Protein AF-A0AAV5XE17-F1 (afdb_monomer)

Mean predicted aligned error: 6.38 Å

Nearest PDB structures (foldseek):
  3f2f-assembly2_B  TM=8.419E-01  e=6.338E-01  Escherichia coli
  3f0p-assembly2_B  TM=8.759E-01  e=9.361E-01  Escherichia coli
  1s6l-assembly1_A  TM=6.356E-01  e=6.338E-01  Escherichia coli
  6yxy-assembly1_AY  TM=4.326E-01  e=1.793E+00  Trypanosoma brucei brucei
  7aoi-assembly1_AY  TM=4.170E-01  e=2.481E+00  Trypanosoma brucei

Solvent-accessible surface area (backbone atoms only — not comparable to full-atom values): 4203 Å² total; per-residue (Å²): 110,66,85,69,55,55,28,68,80,39,75,89,35,82,38,77,48,78,51,58,39,92,86,80,59,48,84,38,58,42,31,31,38,60,94,43,80,75,46,60,64,92,84,69,80,87,83,80,91,74,67,67,96,53,52,92,78,62,69,92,86,115

Foldseek 3Di:
DVVVVVLVVPAQDKDKDWDADPPPRHIWIWIDHDPDTDDTPPPDDDDDDDPVVCCVVDPVVD

pLDDT: mean 88.02, std 13.47, range [48.25, 98.0]

Radius of gyration: 14.51 Å; Cα contacts (8 Å, |Δi|>4): 63; chains: 1; bounding box: 29×21×37 Å

Secondary structure (DSSP, 8-state):
-HHHHGGGGSTTS-EEEEEE-TTT--EEEEEEETTEEEE--TT--------GGGGGG--TT-

Sequence (62 aa):
MDALAVRWLFPGKDVQVDARCLDCAEPLRLRMRDNTLLAFPETMVGQANLPAPRWNHNWAYT

Structure (mmCIF, N/CA/C/O backbone):
data_AF-A0AAV5XE17-F1
#
_entry.id   AF-A0AAV5XE17-F1
#
loop_
_atom_site.group_PDB
_atom_site.id
_atom_site.type_symbol
_atom_site.label_atom_id
_atom_site.label_alt_id
_atom_site.label_comp_id
_atom_site.label_asym_id
_atom_site.label_entity_id
_atom_site.label_seq_id
_atom_site.pdbx_PDB_ins_code
_atom_site.Cartn_x
_atom_site.Cartn_y
_atom_site.Cartn_z
_atom_site.occupancy
_atom_site.B_iso_or_equiv
_atom_site.auth_seq_id
_atom_site.auth_comp_id
_atom_site.auth_asym_id
_atom_site.auth_atom_id
_atom_site.pdbx_PDB_model_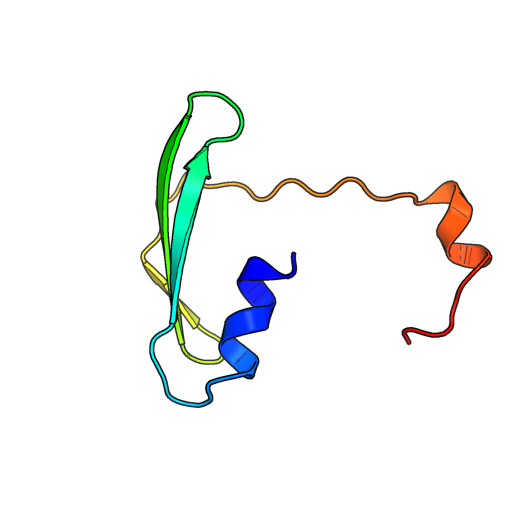num
ATOM 1 N N . MET A 1 1 ? -0.702 -1.712 -7.306 1.00 63.84 1 MET A N 1
ATOM 2 C CA . MET A 1 1 ? -1.414 -0.568 -6.685 1.00 63.84 1 MET A CA 1
ATOM 3 C C . MET A 1 1 ? -2.701 -1.007 -5.996 1.00 63.84 1 MET A C 1
ATOM 5 O O . MET A 1 1 ? -3.021 -0.468 -4.946 1.00 63.84 1 MET A O 1
ATOM 9 N N . ASP A 1 2 ? -3.386 -2.024 -6.516 1.00 82.94 2 ASP A N 1
ATOM 10 C CA . ASP A 1 2 ? -4.667 -2.543 -6.004 1.00 82.94 2 ASP A CA 1
ATOM 11 C C . ASP A 1 2 ? -4.643 -2.900 -4.510 1.00 82.94 2 ASP A C 1
ATOM 13 O O . ASP A 1 2 ? -5.597 -2.627 -3.786 1.00 82.94 2 ASP A O 1
ATOM 17 N N . ALA A 1 3 ? -3.505 -3.408 -4.021 1.00 88.31 3 ALA A N 1
ATOM 18 C CA . ALA A 1 3 ? -3.295 -3.711 -2.607 1.00 88.31 3 ALA A CA 1
ATOM 19 C C . ALA A 1 3 ? -3.479 -2.499 -1.681 1.00 88.31 3 ALA A C 1
ATOM 21 O O . ALA A 1 3 ? -3.884 -2.681 -0.542 1.00 88.31 3 ALA A O 1
ATOM 22 N N . LEU A 1 4 ? -3.214 -1.271 -2.142 1.00 92.56 4 LEU A N 1
ATOM 23 C CA . LEU A 1 4 ? -3.503 -0.061 -1.369 1.00 92.56 4 LEU A CA 1
ATOM 24 C C . LEU A 1 4 ? -4.988 0.302 -1.452 1.00 92.56 4 LEU A C 1
ATOM 26 O O . LEU A 1 4 ? -5.565 0.734 -0.457 1.00 92.56 4 LEU A O 1
ATOM 30 N N . ALA A 1 5 ? -5.608 0.136 -2.620 1.00 93.12 5 ALA A N 1
ATOM 31 C CA . ALA A 1 5 ? -6.996 0.526 -2.866 1.00 93.12 5 ALA A CA 1
ATOM 32 C C . ALA A 1 5 ? -8.014 -0.343 -2.107 1.00 93.12 5 ALA A C 1
ATOM 34 O O . ALA A 1 5 ? -9.091 0.139 -1.763 1.00 93.12 5 ALA A O 1
ATOM 35 N N . VAL A 1 6 ? -7.662 -1.592 -1.782 1.00 94.69 6 VAL A N 1
ATOM 36 C CA . VAL A 1 6 ? -8.542 -2.556 -1.093 1.00 94.69 6 VAL A CA 1
ATOM 37 C C . VAL A 1 6 ? -9.147 -2.022 0.215 1.00 94.69 6 VAL A C 1
ATOM 39 O O . VAL A 1 6 ?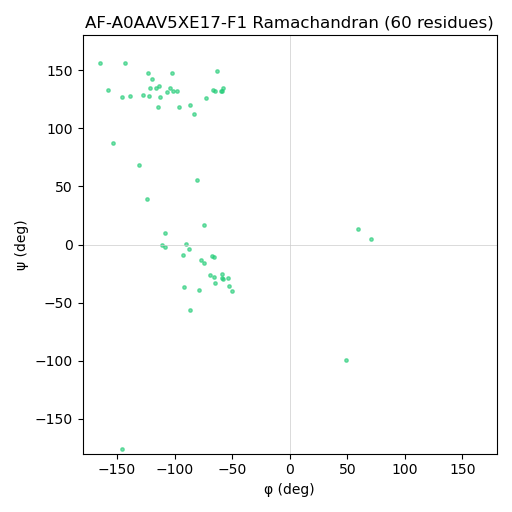 -10.258 -2.401 0.576 1.00 94.69 6 VAL A O 1
ATOM 42 N N . ARG A 1 7 ? -8.465 -1.098 0.908 1.00 95.69 7 ARG A N 1
ATOM 43 C CA . ARG A 1 7 ? -8.960 -0.473 2.147 1.00 95.69 7 ARG A CA 1
ATOM 44 C C . ARG A 1 7 ? -10.296 0.254 1.965 1.00 95.69 7 ARG A C 1
ATOM 46 O O . ARG A 1 7 ? -11.090 0.301 2.896 1.00 95.69 7 ARG A O 1
ATOM 53 N N . TRP A 1 8 ? -10.576 0.764 0.765 1.00 95.50 8 TRP A N 1
ATOM 54 C CA . TRP A 1 8 ? -11.823 1.470 0.467 1.00 95.50 8 TRP A CA 1
ATOM 55 C C . TRP A 1 8 ? -13.024 0.541 0.261 1.00 95.50 8 TRP A C 1
ATOM 57 O O . TRP A 1 8 ? -14.158 1.006 0.304 1.00 95.50 8 TRP A O 1
ATOM 67 N N . LEU A 1 9 ? -12.803 -0.767 0.1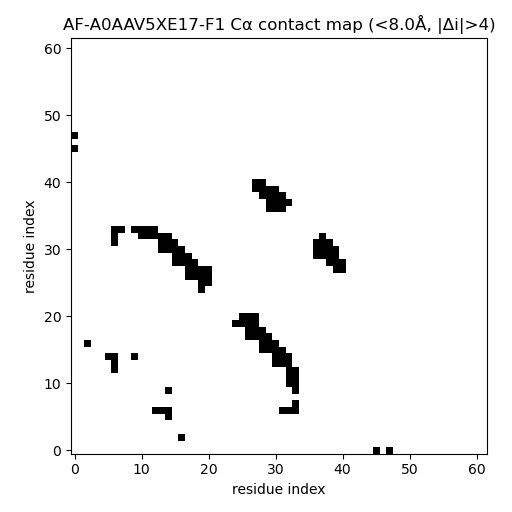03 1.00 96.25 9 LEU A N 1
ATOM 68 C CA . LEU A 1 9 ? -13.888 -1.753 0.087 1.00 96.25 9 LEU A CA 1
ATOM 69 C C . LEU A 1 9 ? -14.457 -2.015 1.493 1.00 96.25 9 LEU A C 1
ATOM 71 O O . LEU A 1 9 ? -15.546 -2.571 1.617 1.00 96.25 9 LEU A O 1
ATOM 75 N N . PHE A 1 10 ? -13.739 -1.612 2.549 1.00 96.12 10 PHE A N 1
ATOM 76 C CA . PHE A 1 10 ? -14.078 -1.899 3.945 1.00 96.12 10 PHE A CA 1
ATOM 77 C C . PHE A 1 10 ? -14.016 -0.626 4.812 1.00 96.12 10 PHE A C 1
ATOM 79 O O . PHE A 1 10 ? -13.140 -0.506 5.673 1.00 96.12 10 PHE A O 1
ATOM 86 N N . PRO A 1 11 ? -14.933 0.338 4.610 1.00 96.44 11 PRO A N 1
ATOM 87 C CA . PRO A 1 11 ? -14.896 1.622 5.307 1.00 96.44 11 PRO A CA 1
ATOM 88 C C . PRO A 1 11 ? -14.932 1.458 6.834 1.00 96.44 11 PRO A C 1
ATOM 90 O O . PRO A 1 11 ? -15.717 0.676 7.382 1.00 96.44 11 PRO A O 1
ATOM 93 N N . GLY A 1 12 ? -14.059 2.193 7.526 1.00 96.88 12 GLY A N 1
ATOM 94 C CA . GLY A 1 12 ? -13.896 2.164 8.981 1.00 96.88 12 GLY A CA 1
ATOM 95 C C . GLY A 1 12 ? -13.261 0.884 9.538 1.00 96.88 12 GLY A C 1
ATOM 96 O O . GLY A 1 12 ? -13.192 0.725 10.761 1.00 96.88 12 GLY A O 1
ATOM 97 N N . LYS A 1 13 ? -12.816 -0.050 8.687 1.00 98.00 13 LYS A N 1
ATOM 98 C CA . LYS A 1 13 ? -12.168 -1.300 9.108 1.00 98.00 13 LYS A CA 1
ATOM 99 C C . LYS A 1 13 ? -10.656 -1.233 8.938 1.00 98.00 13 LYS A C 1
ATOM 101 O O . LYS A 1 13 ? -10.137 -0.625 8.005 1.00 98.00 13 LYS A O 1
ATOM 106 N N . ASP A 1 14 ? -9.959 -1.923 9.837 1.00 97.88 14 ASP A N 1
ATOM 107 C CA . ASP A 1 14 ? -8.551 -2.244 9.632 1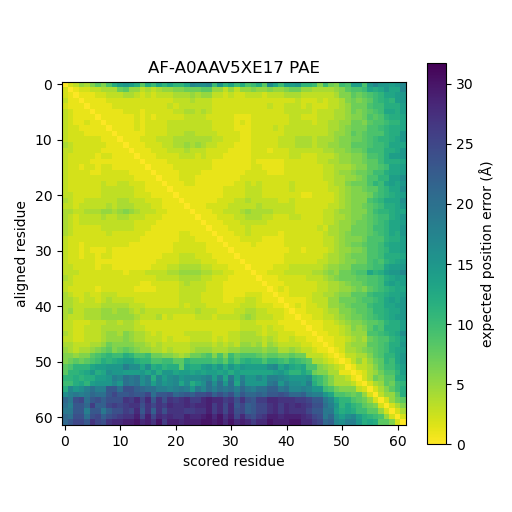.00 97.88 14 ASP A CA 1
ATOM 108 C C . ASP A 1 14 ? -8.434 -3.319 8.564 1.00 97.88 14 ASP A C 1
ATOM 110 O O . ASP A 1 14 ? -9.012 -4.400 8.693 1.00 97.88 14 ASP A O 1
ATOM 114 N N . VAL A 1 15 ? -7.639 -3.031 7.543 1.00 97.75 15 VAL A N 1
ATOM 115 C CA . VAL A 1 15 ? -7.267 -3.993 6.516 1.00 97.75 15 VAL A CA 1
ATOM 116 C C . VAL A 1 15 ? -5.783 -4.295 6.642 1.00 97.75 15 VAL A C 1
ATOM 118 O O . VAL A 1 15 ? -4.949 -3.387 6.666 1.00 97.75 15 VAL A O 1
ATOM 121 N N . GLN A 1 16 ? -5.463 -5.584 6.733 1.00 97.62 16 GLN A N 1
ATOM 122 C CA . GLN A 1 16 ? -4.099 -6.091 6.698 1.00 97.62 16 GLN A CA 1
ATOM 123 C C . GLN A 1 16 ? -3.847 -6.763 5.353 1.00 97.62 16 GLN A C 1
ATOM 125 O O . GLN A 1 16 ? -4.631 -7.604 4.916 1.00 97.62 16 GLN A O 1
ATOM 130 N N . VAL A 1 17 ? -2.732 -6.406 4.726 1.00 96.06 17 VAL A N 1
ATOM 131 C CA . VAL A 1 17 ? -2.203 -7.086 3.548 1.00 96.06 17 VAL A CA 1
ATOM 132 C C . VAL A 1 17 ? -0.876 -7.720 3.942 1.00 96.06 17 VAL A C 1
ATOM 134 O O . VAL A 1 17 ? 0.059 -7.018 4.335 1.00 96.06 17 VAL A O 1
ATOM 137 N N . ASP A 1 18 ? -0.809 -9.044 3.841 1.00 96.62 18 ASP A N 1
ATOM 138 C CA . ASP A 1 18 ? 0.426 -9.806 3.986 1.00 96.62 18 ASP A CA 1
ATOM 139 C C . ASP A 1 18 ? 0.943 -10.182 2.592 1.00 96.62 18 ASP A C 1
ATOM 141 O O . ASP A 1 18 ? 0.197 -10.661 1.736 1.00 96.62 18 ASP A O 1
ATOM 145 N N . ALA A 1 19 ? 2.228 -9.944 2.358 1.00 94.81 19 ALA A N 1
ATOM 146 C CA . ALA A 1 19 ? 2.901 -10.204 1.094 1.00 94.81 19 ALA A CA 1
ATOM 147 C C . ALA A 1 19 ? 4.349 -10.649 1.339 1.00 94.81 19 ALA A C 1
ATOM 149 O O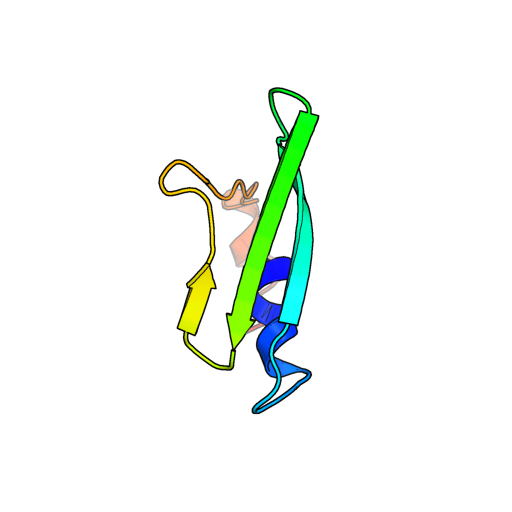 . ALA A 1 19 ? 4.797 -10.825 2.475 1.00 94.81 19 ALA A O 1
ATOM 150 N N . ARG A 1 20 ? 5.095 -10.842 0.254 1.00 95.50 20 ARG A N 1
ATOM 151 C CA . ARG A 1 20 ? 6.526 -11.154 0.270 1.00 95.50 20 ARG A CA 1
ATOM 152 C C . ARG A 1 20 ? 7.275 -10.055 -0.472 1.00 95.50 20 ARG A C 1
ATOM 154 O O . ARG A 1 20 ? 6.769 -9.547 -1.472 1.00 95.50 20 ARG A O 1
ATOM 161 N N . CYS A 1 21 ? 8.454 -9.684 0.017 1.00 94.69 21 CYS A N 1
ATOM 162 C CA . CYS A 1 21 ? 9.342 -8.774 -0.695 1.00 94.69 21 CYS A CA 1
ATOM 163 C C . CYS A 1 21 ? 9.693 -9.367 -2.062 1.00 94.69 21 CYS A C 1
ATOM 165 O O . CYS A 1 21 ? 10.049 -10.541 -2.151 1.00 94.69 21 CYS A O 1
ATOM 167 N N . LEU A 1 22 ? 9.586 -8.556 -3.116 1.00 94.56 22 LEU A N 1
ATOM 168 C CA . LEU A 1 22 ? 9.842 -9.006 -4.484 1.00 94.56 22 LEU A CA 1
ATOM 169 C C . LEU A 1 22 ? 11.313 -9.393 -4.711 1.00 94.56 22 LEU A C 1
ATOM 171 O O . LEU A 1 22 ? 11.587 -10.235 -5.556 1.00 94.56 22 LEU A O 1
ATOM 175 N N . ASP A 1 23 ? 12.231 -8.786 -3.959 1.00 95.31 23 ASP A N 1
ATOM 176 C CA . ASP A 1 23 ? 13.673 -9.009 -4.082 1.00 95.31 23 ASP A CA 1
ATOM 177 C C . ASP A 1 23 ? 14.151 -10.201 -3.233 1.00 95.31 23 ASP A C 1
ATOM 179 O O . ASP A 1 23 ? 14.685 -11.176 -3.754 1.00 95.31 23 ASP A O 1
ATOM 183 N N . CYS A 1 24 ? 13.890 -10.170 -1.920 1.00 95.56 24 CYS A N 1
ATOM 184 C CA . CYS A 1 24 ? 14.449 -11.135 -0.963 1.00 95.56 24 CYS A CA 1
ATOM 185 C C . CYS A 1 24 ? 13.449 -12.163 -0.400 1.00 95.56 24 CYS A C 1
ATOM 187 O O . CYS A 1 24 ? 13.830 -13.009 0.406 1.00 95.56 24 CYS A O 1
ATOM 189 N N . ALA A 1 25 ? 12.167 -12.096 -0.774 1.00 96.31 25 ALA A N 1
ATOM 190 C CA . ALA A 1 25 ? 11.090 -12.957 -0.263 1.00 96.31 25 ALA A CA 1
ATOM 191 C C . ALA A 1 25 ? 10.836 -12.899 1.264 1.00 96.31 25 ALA A C 1
ATOM 193 O O . ALA A 1 25 ? 10.078 -13.708 1.819 1.00 96.31 25 ALA A O 1
ATOM 194 N N . GLU A 1 26 ? 11.391 -11.918 1.970 1.00 96.81 26 GLU A N 1
ATOM 195 C CA . GLU A 1 26 ? 11.051 -11.673 3.371 1.00 96.81 26 GLU A CA 1
ATOM 196 C C . GLU A 1 26 ? 9.570 -11.288 3.534 1.00 96.81 26 GLU A C 1
ATOM 198 O O . GLU A 1 26 ? 8.961 -10.726 2.615 1.00 96.81 26 GLU A O 1
ATOM 203 N N . PRO A 1 27 ? 8.941 -11.634 4.670 1.00 96.31 27 PRO A N 1
ATOM 204 C CA . PRO A 1 27 ? 7.543 -11.309 4.905 1.00 96.31 27 PRO A CA 1
ATOM 205 C C . PRO A 1 27 ? 7.352 -9.795 5.025 1.00 96.31 27 PRO A C 1
ATOM 207 O O . PRO A 1 27 ? 8.044 -9.115 5.779 1.00 96.31 27 PRO A O 1
ATOM 210 N N . LEU A 1 28 ? 6.354 -9.283 4.317 1.00 95.75 28 LEU A N 1
ATOM 211 C CA . LEU A 1 28 ? 5.924 -7.897 4.372 1.00 95.75 28 LEU A CA 1
ATOM 212 C C . LEU A 1 28 ? 4.503 -7.832 4.919 1.00 95.75 28 LEU A C 1
ATOM 214 O O . LEU A 1 28 ? 3.628 -8.577 4.480 1.00 95.75 28 LEU A O 1
ATOM 218 N N . ARG A 1 29 ? 4.271 -6.907 5.851 1.00 96.50 29 ARG A N 1
ATOM 219 C CA . ARG A 1 29 ? 2.951 -6.638 6.418 1.00 96.50 29 ARG A CA 1
ATOM 220 C C . ARG A 1 29 ? 2.634 -5.158 6.324 1.00 96.50 29 ARG A C 1
ATOM 222 O O . ARG A 1 29 ? 3.412 -4.327 6.787 1.00 96.50 29 ARG A O 1
ATOM 229 N N . LEU A 1 30 ? 1.466 -4.860 5.771 1.00 96.19 30 LEU A N 1
ATOM 230 C CA . LEU A 1 30 ? 0.909 -3.521 5.672 1.00 96.19 30 LEU A CA 1
ATOM 231 C C . LEU A 1 30 ? -0.450 -3.487 6.370 1.00 96.19 30 LEU A C 1
ATOM 233 O O . LEU A 1 30 ? -1.326 -4.296 6.065 1.00 96.19 30 LEU A O 1
ATOM 237 N N . ARG A 1 31 ? -0.644 -2.537 7.285 1.00 98.00 31 ARG A N 1
ATOM 238 C CA . ARG A 1 31 ? -1.942 -2.256 7.913 1.00 98.00 31 ARG A CA 1
ATOM 239 C C . ARG A 1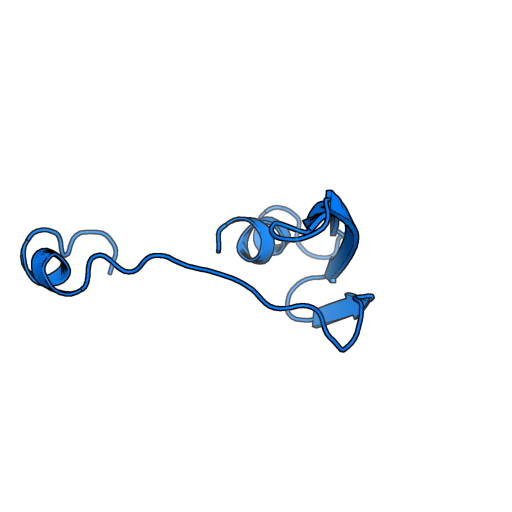 31 ? -2.438 -0.884 7.507 1.00 98.00 31 ARG A C 1
ATOM 241 O O . ARG A 1 31 ? -1.673 0.078 7.520 1.00 98.00 31 ARG A O 1
ATOM 248 N N . MET A 1 32 ? -3.721 -0.787 7.189 1.00 97.88 32 MET A N 1
ATOM 249 C CA . MET A 1 32 ? -4.358 0.446 6.734 1.00 97.88 32 MET A CA 1
ATOM 250 C C . MET A 1 32 ? -5.774 0.566 7.287 1.00 97.88 32 MET A C 1
ATOM 252 O O . MET A 1 32 ? -6.417 -0.444 7.565 1.00 97.88 32 MET A O 1
ATOM 256 N N . ARG A 1 33 ? -6.270 1.798 7.374 1.00 97.81 33 ARG A N 1
ATOM 257 C CA . ARG A 1 33 ? -7.680 2.119 7.613 1.00 97.81 33 ARG A CA 1
ATOM 258 C C . ARG A 1 33 ? -8.028 3.382 6.844 1.00 97.81 33 ARG A C 1
ATOM 260 O O . ARG A 1 33 ? -7.346 4.390 7.001 1.00 97.81 33 ARG A O 1
ATOM 267 N N . ASP A 1 34 ? -9.079 3.324 6.034 1.00 96.38 34 ASP A N 1
ATOM 268 C CA . ASP A 1 34 ? -9.589 4.451 5.246 1.00 96.38 34 ASP A CA 1
ATOM 269 C C . ASP A 1 34 ? -8.492 5.189 4.461 1.00 96.38 34 ASP A C 1
ATOM 271 O O . ASP A 1 34 ? -8.074 4.715 3.414 1.00 96.38 34 ASP A O 1
ATOM 275 N N . ASN A 1 35 ? -7.988 6.326 4.947 1.00 95.69 35 ASN A N 1
ATOM 276 C CA . ASN A 1 35 ? -6.958 7.128 4.273 1.00 95.69 35 ASN A CA 1
ATOM 277 C C . ASN A 1 35 ? -5.579 7.065 4.947 1.00 95.69 35 ASN A C 1
ATOM 279 O O . ASN A 1 35 ? -4.682 7.821 4.579 1.00 95.69 35 ASN A O 1
ATOM 283 N N . THR A 1 36 ? -5.391 6.171 5.915 1.00 95.69 36 THR A N 1
ATOM 284 C CA . THR A 1 36 ? -4.194 6.122 6.758 1.00 95.69 36 THR A CA 1
ATOM 285 C C . THR A 1 36 ? -3.495 4.771 6.655 1.00 95.69 36 THR A C 1
ATOM 287 O O . THR A 1 36 ? -4.125 3.715 6.748 1.00 95.69 36 THR A O 1
ATOM 290 N N . LEU A 1 37 ? -2.168 4.807 6.506 1.00 95.50 37 LEU A N 1
ATOM 291 C CA . LEU A 1 37 ? -1.299 3.648 6.702 1.00 95.50 37 LEU A CA 1
ATOM 292 C C . LEU A 1 37 ? -0.941 3.581 8.190 1.00 95.50 37 LEU A C 1
ATOM 294 O O . LEU A 1 37 ? -0.388 4.529 8.737 1.00 95.50 37 LEU A O 1
ATOM 298 N N . LEU A 1 38 ? -1.301 2.484 8.848 1.00 97.50 38 LEU A N 1
ATOM 299 C CA . LEU A 1 38 ? -1.168 2.322 10.296 1.00 97.50 38 LEU A CA 1
ATOM 300 C C . LEU A 1 38 ? 0.169 1.691 10.694 1.00 97.50 38 LEU A C 1
ATOM 302 O O . LEU A 1 38 ? 0.712 2.027 11.740 1.00 97.50 38 LEU A O 1
ATOM 306 N N . ALA A 1 39 ? 0.671 0.741 9.899 1.00 96.94 39 ALA A N 1
ATOM 307 C CA . ALA A 1 39 ? 1.942 0.067 10.158 1.00 96.94 39 ALA A CA 1
ATOM 308 C C . ALA A 1 39 ? 2.517 -0.545 8.877 1.00 96.94 39 ALA A C 1
ATOM 310 O O . ALA A 1 39 ? 1.797 -1.230 8.14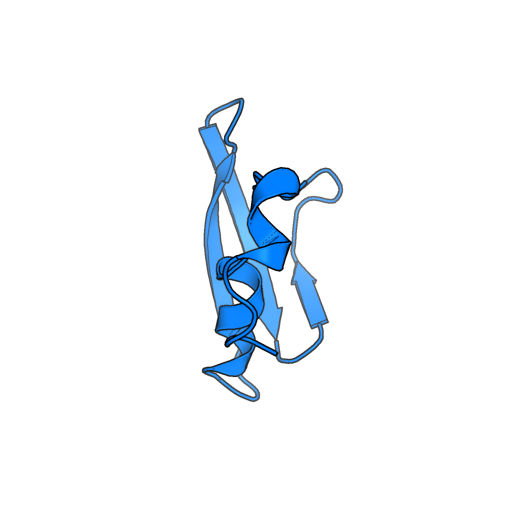5 1.00 96.94 39 ALA A O 1
ATOM 311 N N . PHE A 1 40 ? 3.805 -0.309 8.639 1.00 95.44 40 PHE A N 1
ATOM 312 C CA . PHE A 1 40 ? 4.608 -0.876 7.556 1.00 95.44 40 PHE A CA 1
ATOM 313 C C . PHE A 1 40 ? 6.106 -0.659 7.866 1.00 95.44 40 PHE A C 1
ATOM 315 O O . PHE A 1 40 ? 6.430 0.249 8.631 1.00 95.44 40 PHE A O 1
ATOM 322 N N . PRO A 1 41 ? 7.026 -1.469 7.312 1.00 92.50 41 PRO A N 1
ATOM 323 C CA . PRO A 1 41 ? 8.461 -1.189 7.352 1.00 92.50 41 PRO A CA 1
ATOM 324 C C . PRO A 1 41 ? 8.784 0.147 6.675 1.00 92.50 41 PRO A C 1
ATOM 326 O O . PRO A 1 41 ? 8.363 0.363 5.542 1.00 92.50 41 PRO A O 1
ATOM 329 N N . GLU A 1 42 ? 9.576 1.011 7.312 1.00 93.06 42 GLU A N 1
ATOM 330 C CA . GLU A 1 42 ? 9.919 2.339 6.765 1.00 93.06 42 GLU A CA 1
ATOM 331 C C . GLU A 1 42 ? 10.627 2.279 5.402 1.00 93.06 42 GLU A C 1
ATOM 333 O O . GLU A 1 42 ? 10.535 3.206 4.604 1.00 93.06 42 GLU A O 1
ATOM 338 N N . THR A 1 43 ? 11.302 1.166 5.114 1.00 93.31 43 THR A N 1
ATOM 339 C CA . THR A 1 43 ? 12.032 0.922 3.863 1.00 93.31 43 THR A CA 1
ATOM 340 C C . THR A 1 43 ? 11.183 0.261 2.774 1.00 93.31 43 THR A C 1
ATOM 342 O O . THR A 1 43 ? 11.687 -0.022 1.688 1.00 93.31 43 THR A O 1
ATOM 345 N N . MET A 1 44 ? 9.903 -0.018 3.039 1.00 93.75 44 MET A N 1
ATOM 346 C CA . MET A 1 44 ? 9.009 -0.654 2.074 1.00 93.75 44 MET A CA 1
ATOM 347 C C . MET A 1 44 ? 8.778 0.252 0.859 1.00 93.75 44 MET A C 1
ATOM 349 O O . MET A 1 44 ? 8.399 1.413 0.993 1.00 93.75 44 MET A O 1
ATOM 353 N N . VAL A 1 45 ? 8.917 -0.320 -0.339 1.00 93.12 45 VAL A N 1
ATOM 354 C CA . VAL A 1 45 ? 8.640 0.359 -1.610 1.00 93.12 45 VAL A CA 1
ATOM 355 C C . VAL A 1 45 ? 7.597 -0.395 -2.430 1.00 93.12 45 VAL A C 1
ATOM 357 O O . VAL A 1 45 ? 7.507 -1.622 -2.386 1.00 93.12 45 VAL A O 1
ATOM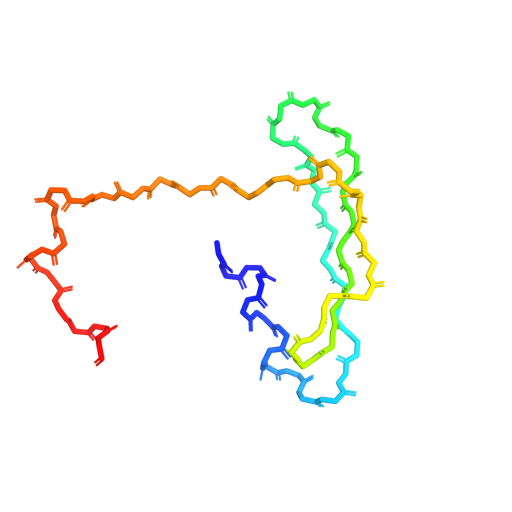 360 N N . GLY A 1 46 ? 6.798 0.351 -3.194 1.00 90.31 46 GLY A N 1
ATOM 361 C CA . GLY A 1 46 ? 5.867 -0.200 -4.175 1.00 90.31 46 GLY A CA 1
ATOM 362 C C . GLY A 1 46 ? 6.467 -0.166 -5.578 1.00 90.31 46 GLY A C 1
ATOM 363 O O . GLY A 1 46 ? 6.966 0.869 -6.011 1.00 90.31 46 GLY A O 1
ATOM 364 N N . GLN A 1 47 ? 6.378 -1.280 -6.305 1.00 88.81 47 GLN A N 1
ATOM 365 C CA . GLN A 1 47 ? 6.775 -1.369 -7.709 1.00 88.81 47 GLN A CA 1
ATOM 366 C C . GLN A 1 47 ? 5.526 -1.388 -8.600 1.00 88.81 47 GLN A C 1
ATOM 368 O O . GLN A 1 47 ? 4.556 -2.094 -8.319 1.00 88.81 47 GLN A O 1
ATOM 373 N N . ALA A 1 48 ? 5.540 -0.598 -9.673 1.00 85.06 48 ALA A N 1
ATOM 374 C CA . ALA A 1 48 ? 4.517 -0.632 -10.709 1.00 85.06 48 ALA A CA 1
ATOM 375 C C . ALA A 1 48 ? 5.172 -0.517 -12.088 1.00 85.06 48 ALA A C 1
ATOM 377 O O . ALA A 1 48 ? 5.938 0.411 -12.346 1.00 85.06 48 ALA A O 1
ATOM 378 N N . ASN A 1 49 ? 4.844 -1.446 -12.987 1.00 84.50 49 ASN A N 1
ATOM 379 C CA . ASN A 1 49 ? 5.202 -1.332 -14.396 1.00 84.50 49 ASN A CA 1
ATOM 380 C C . ASN A 1 49 ? 4.154 -0.460 -15.089 1.00 84.50 49 ASN A C 1
ATOM 382 O O . ASN A 1 49 ? 2.997 -0.862 -15.205 1.00 84.50 49 ASN A O 1
ATOM 386 N N . LEU A 1 50 ? 4.546 0.733 -15.538 1.00 79.12 50 LEU A N 1
ATOM 387 C CA . LEU A 1 50 ? 3.650 1.638 -16.254 1.00 79.12 50 LEU A CA 1
ATOM 388 C C . LEU A 1 50 ? 3.838 1.453 -17.765 1.00 79.12 50 LEU A C 1
ATOM 390 O O . LEU A 1 50 ? 4.923 1.734 -18.278 1.00 79.12 50 LEU A O 1
ATOM 394 N N . PRO A 1 51 ? 2.806 1.034 -18.520 1.00 77.38 51 PRO A N 1
ATOM 395 C CA . PRO A 1 51 ? 2.873 0.968 -19.974 1.00 77.38 51 PRO A CA 1
ATOM 396 C C . PRO A 1 51 ? 2.638 2.363 -20.575 1.00 77.38 51 PRO A C 1
ATOM 398 O O . PRO A 1 51 ? 1.737 2.547 -21.392 1.00 77.38 51 PRO A O 1
ATOM 401 N N . ALA A 1 52 ? 3.443 3.349 -20.163 1.00 72.81 52 ALA A N 1
ATOM 402 C CA . ALA A 1 52 ? 3.270 4.762 -20.509 1.00 72.81 52 ALA A CA 1
ATOM 403 C C . ALA A 1 52 ? 3.074 5.026 -22.020 1.00 72.81 52 ALA A C 1
ATOM 405 O O . ALA A 1 52 ? 2.178 5.797 -22.360 1.00 72.81 52 ALA A O 1
ATO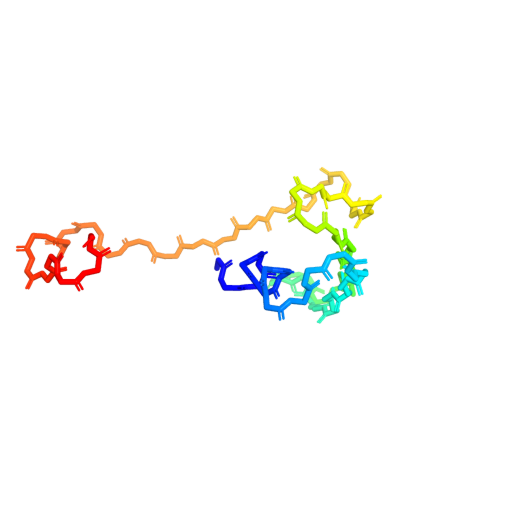M 406 N N . PRO A 1 53 ? 3.780 4.343 -22.951 1.00 75.06 53 PRO A N 1
ATOM 407 C CA . PRO A 1 53 ? 3.575 4.545 -24.391 1.00 75.06 53 PRO A CA 1
ATOM 408 C C . PRO A 1 53 ? 2.202 4.105 -24.929 1.00 75.06 53 PRO A C 1
ATOM 410 O O . PRO A 1 53 ? 1.901 4.357 -26.091 1.00 75.06 53 PRO A O 1
ATOM 413 N N . ARG A 1 54 ? 1.395 3.387 -24.135 1.00 73.50 54 ARG A N 1
ATOM 414 C CA . ARG A 1 54 ? 0.080 2.850 -24.532 1.00 73.50 54 ARG A CA 1
ATOM 415 C C . ARG A 1 54 ? -1.094 3.533 -23.831 1.00 73.50 54 ARG A C 1
ATOM 417 O O . ARG A 1 54 ? -2.237 3.166 -24.084 1.00 73.50 54 ARG A O 1
ATOM 424 N N . TRP A 1 55 ? -0.850 4.504 -22.954 1.00 68.44 55 TRP A N 1
ATOM 425 C CA . TRP A 1 55 ? -1.908 5.140 -22.156 1.00 68.44 55 TRP A CA 1
ATOM 426 C C . TRP A 1 55 ? -2.932 5.918 -22.986 1.00 68.44 55 TRP A C 1
ATOM 428 O O . TRP A 1 55 ? -4.121 5.902 -22.691 1.00 68.44 55 TRP A O 1
ATOM 438 N N . ASN A 1 56 ? -2.494 6.508 -24.088 1.00 69.62 56 ASN A N 1
ATOM 439 C CA . ASN A 1 56 ? -3.324 7.177 -25.087 1.00 69.62 56 ASN A CA 1
ATOM 440 C C . ASN A 1 56 ? -4.251 6.230 -25.881 1.00 69.62 56 ASN A C 1
ATOM 442 O O . ASN A 1 56 ? -5.128 6.719 -26.585 1.00 69.62 56 ASN A O 1
ATOM 446 N N . HIS A 1 57 ? -4.111 4.902 -25.761 1.00 66.06 57 HIS A N 1
ATOM 447 C CA . HIS A 1 57 ? -4.987 3.941 -26.444 1.00 66.06 57 HIS A CA 1
ATOM 448 C C . HIS A 1 57 ? -6.204 3.489 -25.619 1.00 66.06 57 HIS A C 1
ATOM 450 O O . HIS A 1 57 ? -7.062 2.807 -26.176 1.00 66.06 57 HIS A O 1
ATOM 456 N N . ASN A 1 58 ? -6.317 3.825 -24.325 1.00 64.25 58 ASN A N 1
ATOM 457 C CA . ASN A 1 58 ? -7.456 3.364 -23.519 1.00 64.25 58 ASN A CA 1
ATOM 458 C C . ASN A 1 58 ? -7.777 4.309 -22.345 1.00 64.25 58 ASN A C 1
ATOM 460 O O . ASN A 1 58 ? -7.283 4.143 -21.234 1.00 64.25 58 ASN A O 1
ATOM 464 N N . TRP A 1 59 ? -8.610 5.316 -22.613 1.00 54.41 59 TRP A N 1
ATOM 465 C CA . TRP A 1 59 ? -8.967 6.393 -21.678 1.00 54.41 59 TRP A CA 1
ATOM 466 C C . TRP A 1 59 ? -10.166 6.069 -20.765 1.00 54.41 59 TRP A C 1
ATOM 468 O O . TRP A 1 59 ? -10.488 6.852 -19.878 1.00 54.41 59 TRP A O 1
ATOM 478 N N . ALA A 1 60 ? -10.821 4.916 -20.936 1.00 54.00 60 ALA A N 1
ATOM 479 C CA . ALA A 1 60 ? -12.094 4.585 -20.278 1.00 54.00 60 ALA A CA 1
ATOM 480 C C . ALA A 1 60 ? -12.013 4.231 -18.769 1.00 54.00 60 ALA A C 1
ATOM 482 O O . ALA A 1 60 ? -12.956 3.671 -18.219 1.00 54.00 60 ALA A O 1
ATOM 483 N N . TYR A 1 61 ? -10.913 4.566 -18.091 1.00 48.25 61 TYR A N 1
ATOM 484 C CA . TYR A 1 61 ? -10.804 4.554 -16.623 1.00 48.25 61 TYR A CA 1
ATOM 485 C C . TYR A 1 61 ? -10.366 5.933 -16.090 1.00 48.25 61 TYR A C 1
ATOM 487 O O . TYR A 1 61 ? -9.549 6.015 -15.172 1.00 48.25 61 TYR A O 1
ATOM 495 N N . THR A 1 62 ? -10.884 7.009 -16.698 1.00 48.53 62 THR A N 1
ATOM 496 C CA . THR A 1 62 ? -10.935 8.346 -16.076 1.00 48.53 62 THR A CA 1
ATOM 497 C C . THR A 1 62 ? -12.324 8.616 -15.532 1.00 48.53 62 THR A C 1
ATOM 499 O O . THR A 1 62 ? -13.297 8.255 -16.230 1.00 48.53 62 THR A O 1
#